Protein AF-A0A0E1NS25-F1 (afdb_monomer_lite)

InterPro domains:
  IPR006146 5'-Nucleotidase, conserved site [PS00785] (34-46)
  IPR029052 Metallo-dependent phosphatase-like [G3DSA:3.60.21.10] (26-85)
  IPR029052 Metallo-dependent phosphatase-like [SSF56300] (27-85)

Structure (mmCIF, N/CA/C/O backbone):
data_AF-A0A0E1NS25-F1
#
_entry.id   AF-A0A0E1NS25-F1
#
loop_
_atom_site.group_PDB
_atom_site.id
_atom_site.type_symbol
_atom_site.label_atom_id
_atom_site.label_alt_id
_atom_site.label_comp_id
_atom_site.label_asym_id
_atom_site.label_entity_id
_atom_site.label_seq_id
_atom_site.pdbx_PDB_ins_code
_atom_site.Cartn_x
_atom_site.Cartn_y
_atom_site.Cartn_z
_atom_site.occupancy
_atom_site.B_iso_or_equiv
_atom_site.auth_seq_id
_atom_site.auth_comp_id
_atom_site.auth_asym_id
_atom_site.auth_atom_id
_atom_site.pdbx_PDB_model_num
ATOM 1 N N . MET A 1 1 ? 57.702 -5.756 13.193 1.00 50.88 1 MET A N 1
ATOM 2 C CA . MET A 1 1 ? 57.432 -6.456 11.915 1.00 50.88 1 MET A CA 1
ATOM 3 C C . MET A 1 1 ? 57.554 -5.437 10.790 1.00 50.88 1 MET A C 1
ATOM 5 O O . MET A 1 1 ? 56.939 -4.386 10.900 1.00 50.88 1 MET A O 1
ATOM 9 N N . ARG A 1 2 ? 58.404 -5.675 9.781 1.00 53.84 2 ARG A N 1
ATOM 10 C CA . ARG A 1 2 ? 58.555 -4.788 8.613 1.00 53.84 2 ARG A CA 1
ATOM 11 C C . ARG A 1 2 ? 57.794 -5.422 7.453 1.00 53.84 2 ARG A C 1
ATOM 13 O O . ARG A 1 2 ? 58.237 -6.438 6.931 1.00 53.84 2 ARG A O 1
ATOM 20 N N . PHE A 1 3 ? 56.636 -4.875 7.105 1.00 57.72 3 PHE A N 1
ATOM 21 C CA . PHE A 1 3 ? 55.908 -5.310 5.915 1.00 57.72 3 PHE A CA 1
ATOM 22 C C . PHE A 1 3 ? 56.617 -4.756 4.673 1.00 57.72 3 PHE A C 1
ATOM 24 O O . PHE A 1 3 ? 57.012 -3.589 4.658 1.00 57.72 3 PHE A O 1
ATOM 31 N N . SER A 1 4 ? 56.834 -5.602 3.663 1.00 67.81 4 SER A N 1
ATOM 32 C CA . SER A 1 4 ? 57.411 -5.167 2.389 1.00 67.81 4 SER A CA 1
ATOM 33 C C . SER A 1 4 ? 56.381 -4.338 1.631 1.00 67.81 4 SER A C 1
ATOM 35 O O . SER A 1 4 ? 55.193 -4.656 1.649 1.00 67.81 4 SER A O 1
ATOM 37 N N . LEU A 1 5 ? 56.837 -3.306 0.917 1.00 67.75 5 LEU A N 1
ATOM 38 C CA . LEU A 1 5 ? 55.981 -2.426 0.117 1.00 67.75 5 LEU A CA 1
ATOM 39 C C . LEU A 1 5 ? 55.077 -3.226 -0.843 1.00 67.75 5 LEU A C 1
ATOM 41 O O . LEU A 1 5 ? 53.916 -2.887 -1.045 1.00 67.75 5 LEU A O 1
ATOM 45 N N . THR A 1 6 ? 55.590 -4.342 -1.364 1.00 69.25 6 THR A N 1
ATOM 46 C CA . THR A 1 6 ? 54.861 -5.261 -2.247 1.00 69.25 6 THR A CA 1
ATOM 47 C C . THR A 1 6 ? 53.701 -5.977 -1.554 1.00 69.25 6 THR A C 1
ATOM 49 O O . THR A 1 6 ? 52.638 -6.132 -2.150 1.00 69.25 6 THR A O 1
ATOM 52 N N . THR A 1 7 ? 53.866 -6.380 -0.291 1.00 70.62 7 THR A N 1
ATOM 53 C CA . THR A 1 7 ? 52.804 -7.036 0.487 1.00 70.62 7 THR A CA 1
ATOM 54 C C . THR A 1 7 ? 51.700 -6.046 0.847 1.00 70.62 7 THR A C 1
ATOM 56 O O . THR A 1 7 ? 50.522 -6.391 0.793 1.00 70.62 7 THR A O 1
ATOM 59 N N . THR A 1 8 ? 52.063 -4.797 1.146 1.00 73.50 8 THR A N 1
ATOM 60 C CA . THR A 1 8 ? 51.100 -3.738 1.471 1.00 73.50 8 THR A CA 1
ATOM 61 C C . THR A 1 8 ? 50.294 -3.295 0.246 1.00 73.50 8 THR A C 1
ATOM 63 O O . THR A 1 8 ? 49.081 -3.123 0.352 1.00 73.50 8 THR A O 1
ATOM 66 N N . LEU A 1 9 ? 50.926 -3.168 -0.932 1.00 73.69 9 LEU A N 1
ATOM 67 C CA . LEU A 1 9 ? 50.213 -2.854 -2.180 1.00 73.69 9 LEU A CA 1
ATOM 68 C C . LEU A 1 9 ? 49.252 -3.973 -2.596 1.00 73.69 9 LEU A C 1
ATOM 70 O O . LEU A 1 9 ? 48.128 -3.687 -3.004 1.00 73.69 9 LEU A O 1
ATOM 74 N N . GLY A 1 10 ? 49.673 -5.236 -2.469 1.00 78.56 10 GLY A N 1
ATOM 75 C CA . GLY A 1 10 ? 48.811 -6.381 -2.767 1.00 78.56 10 GLY A CA 1
ATOM 76 C C . GLY A 1 10 ? 47.573 -6.416 -1.869 1.00 78.56 10 GLY A C 1
ATOM 77 O O . GLY A 1 10 ? 46.457 -6.578 -2.360 1.00 78.56 10 GLY A O 1
ATOM 78 N N . ALA A 1 11 ? 47.752 -6.177 -0.566 1.00 78.00 11 ALA A N 1
ATOM 79 C CA . ALA A 1 11 ? 46.642 -6.094 0.381 1.00 78.00 11 ALA A CA 1
ATOM 80 C C . ALA A 1 11 ? 45.688 -4.928 0.062 1.00 78.00 11 ALA A C 1
ATOM 82 O O . ALA A 1 11 ? 44.470 -5.108 0.090 1.00 78.00 11 ALA A 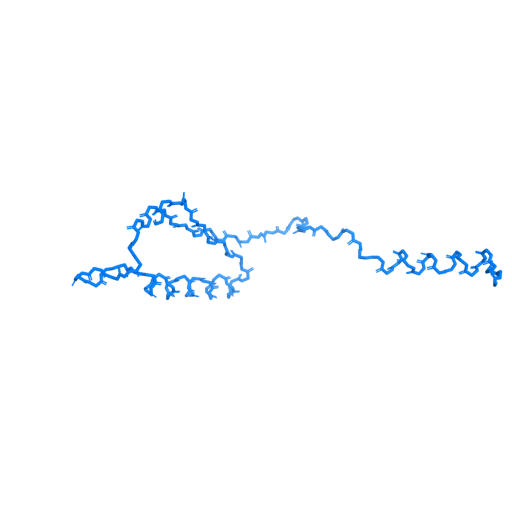O 1
ATOM 83 N N . LEU A 1 12 ? 46.213 -3.751 -0.299 1.00 79.44 12 LEU A N 1
ATOM 84 C CA . LEU A 1 12 ? 45.395 -2.592 -0.668 1.00 79.44 12 LEU A CA 1
ATOM 85 C C . LEU A 1 12 ? 44.581 -2.834 -1.951 1.00 79.44 12 LEU A C 1
ATOM 87 O O . LEU A 1 12 ? 43.401 -2.496 -1.987 1.00 79.44 12 LEU A O 1
ATOM 91 N N . ALA A 1 13 ? 45.172 -3.457 -2.975 1.00 80.19 13 ALA A N 1
ATOM 92 C CA . ALA A 1 13 ? 44.481 -3.759 -4.231 1.00 80.19 13 ALA A CA 1
ATOM 93 C C . ALA A 1 13 ? 43.319 -4.750 -4.039 1.00 80.19 13 ALA A C 1
ATOM 95 O O . ALA A 1 13 ? 42.230 -4.532 -4.569 1.00 80.19 13 ALA A O 1
ATOM 96 N N . VAL A 1 14 ? 43.517 -5.795 -3.226 1.00 80.56 14 VAL A N 1
ATOM 97 C CA . VAL A 1 14 ? 42.446 -6.738 -2.855 1.00 80.56 14 VAL A CA 1
ATOM 98 C C . VAL A 1 14 ? 41.351 -6.032 -2.052 1.00 80.56 14 VAL A C 1
ATOM 100 O O . VAL A 1 14 ? 40.168 -6.255 -2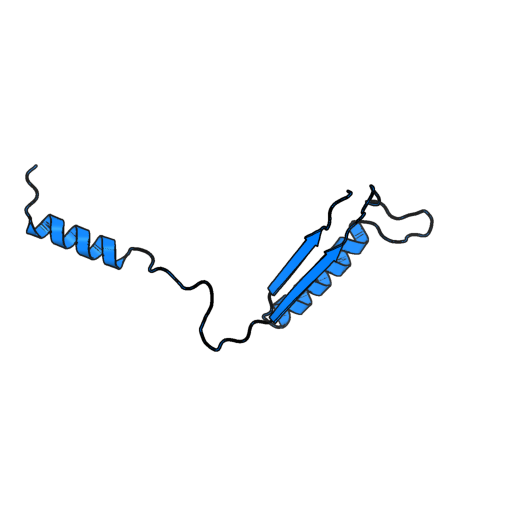.293 1.00 80.56 14 VAL A O 1
ATOM 103 N N . SER A 1 15 ? 41.733 -5.134 -1.142 1.00 74.81 15 SER A N 1
ATOM 104 C CA . SER A 1 15 ? 40.783 -4.365 -0.328 1.00 74.81 15 SER A CA 1
ATOM 105 C C . SER A 1 15 ? 39.917 -3.430 -1.179 1.00 74.81 15 SER A C 1
ATOM 107 O O . SER A 1 15 ? 38.723 -3.308 -0.929 1.00 74.81 15 SER A O 1
ATOM 109 N N . LEU A 1 16 ? 40.493 -2.804 -2.211 1.00 74.19 16 LEU A N 1
ATOM 110 C CA . LEU A 1 16 ? 39.765 -1.933 -3.139 1.00 74.19 16 LEU A CA 1
ATOM 111 C C . LEU A 1 16 ? 38.852 -2.717 -4.093 1.00 74.19 16 LEU A C 1
ATOM 113 O O . LEU A 1 16 ? 37.780 -2.23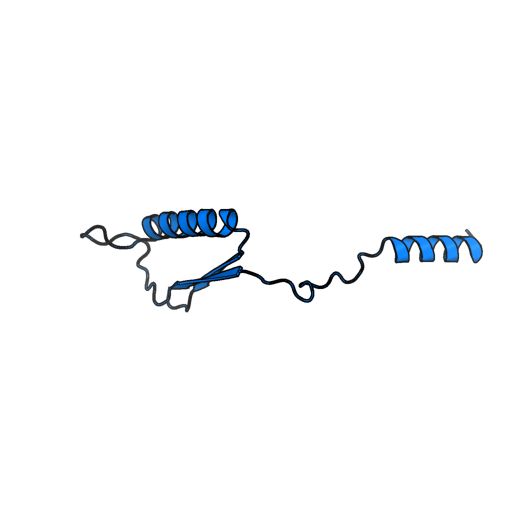3 -4.436 1.00 74.19 16 LEU A O 1
ATOM 117 N N . ALA A 1 17 ? 39.250 -3.926 -4.497 1.00 72.94 17 ALA A N 1
ATOM 118 C CA . ALA A 1 17 ? 38.435 -4.800 -5.344 1.00 72.94 17 ALA A CA 1
ATOM 119 C C . ALA A 1 17 ? 37.234 -5.415 -4.600 1.00 72.94 17 ALA A C 1
ATOM 121 O O . ALA A 1 17 ? 36.236 -5.762 -5.227 1.00 72.94 17 ALA A O 1
ATOM 122 N N . LEU A 1 18 ? 37.332 -5.547 -3.274 1.00 73.88 18 LEU A N 1
ATOM 123 C CA . LEU A 1 18 ? 36.251 -6.018 -2.401 1.00 73.88 18 LEU A CA 1
ATOM 124 C C . LEU A 1 18 ? 35.428 -4.874 -1.795 1.00 73.88 18 LEU A C 1
ATOM 126 O O . LEU A 1 18 ? 34.436 -5.134 -1.112 1.00 73.88 18 LEU A O 1
ATOM 130 N N . ALA A 1 19 ? 35.819 -3.618 -2.024 1.00 71.44 19 ALA A N 1
ATOM 131 C CA . ALA A 1 19 ? 35.003 -2.486 -1.626 1.00 71.44 19 ALA A CA 1
ATOM 132 C C . ALA A 1 19 ? 33.697 -2.534 -2.434 1.00 71.44 19 ALA A C 1
ATOM 134 O O . ALA A 1 19 ? 33.755 -2.650 -3.662 1.00 71.44 19 ALA A O 1
ATOM 135 N N . PRO A 1 20 ? 32.519 -2.464 -1.788 1.00 69.56 20 PRO A N 1
ATOM 136 C CA . PRO A 1 20 ? 31.267 -2.390 -2.518 1.00 69.56 20 PRO A CA 1
ATOM 137 C C . PRO A 1 20 ? 31.341 -1.158 -3.417 1.00 69.56 20 PRO A C 1
ATOM 139 O O . PRO A 1 20 ? 31.446 -0.029 -2.933 1.00 69.56 20 PRO A O 1
ATOM 142 N N . GLY A 1 21 ? 31.350 -1.383 -4.732 1.00 67.44 21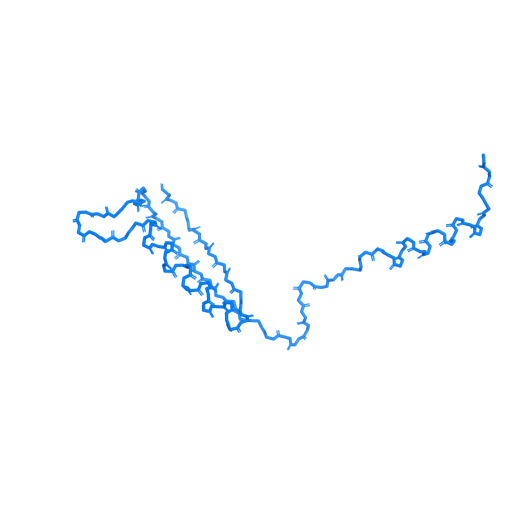 GLY A N 1
ATOM 143 C CA . GLY A 1 21 ? 31.244 -0.296 -5.692 1.00 67.44 21 GLY A CA 1
ATOM 144 C C . GLY A 1 21 ? 29.997 0.520 -5.369 1.00 67.44 21 GLY A C 1
ATOM 145 O O . GLY A 1 21 ? 29.016 -0.022 -4.854 1.00 67.44 21 GLY A O 1
ATOM 146 N N . TRP A 1 22 ? 30.030 1.823 -5.643 1.00 67.31 22 TRP A N 1
ATOM 147 C CA . TRP A 1 22 ? 28.839 2.660 -5.556 1.00 67.31 22 TRP A CA 1
ATOM 148 C C . TRP A 1 22 ? 27.789 2.125 -6.533 1.00 67.31 22 TRP A C 1
ATOM 150 O O . TRP A 1 22 ? 27.777 2.468 -7.714 1.00 67.31 22 TRP A O 1
ATOM 160 N N . ALA A 1 23 ? 26.941 1.219 -6.051 1.00 69.06 23 ALA A N 1
ATOM 161 C CA . ALA A 1 23 ? 25.801 0.735 -6.794 1.00 69.06 23 ALA A CA 1
ATOM 162 C C . ALA A 1 23 ? 24.857 1.923 -6.976 1.00 69.06 23 ALA A C 1
ATOM 164 O O . ALA A 1 23 ? 24.491 2.594 -6.008 1.00 69.06 23 ALA A O 1
ATOM 165 N N . SER A 1 24 ? 24.491 2.214 -8.223 1.00 73.62 24 SER A N 1
ATOM 166 C CA . SER A 1 24 ? 23.441 3.197 -8.471 1.00 73.62 24 SER A CA 1
ATOM 167 C C . SER A 1 24 ? 22.136 2.680 -7.876 1.00 73.62 24 SER A C 1
ATOM 169 O O . SER A 1 24 ? 21.778 1.521 -8.068 1.00 73.62 24 SER A O 1
ATOM 171 N N . ALA A 1 25 ? 21.418 3.548 -7.162 1.00 83.75 25 ALA A N 1
ATOM 172 C CA . ALA A 1 25 ? 20.114 3.226 -6.577 1.00 83.75 25 ALA A CA 1
ATOM 173 C C . ALA A 1 25 ? 19.019 2.977 -7.636 1.00 83.75 25 ALA A C 1
ATOM 175 O O . ALA A 1 25 ? 17.908 2.578 -7.298 1.00 83.75 25 ALA A O 1
ATOM 176 N N . TRP A 1 26 ? 19.324 3.239 -8.906 1.00 88.81 26 TRP A N 1
ATOM 177 C CA . TRP A 1 26 ? 18.435 3.095 -10.047 1.00 88.81 26 TRP A CA 1
ATOM 178 C C . TRP A 1 26 ? 19.232 2.655 -11.280 1.00 88.81 26 TRP A C 1
ATOM 180 O O . TRP A 1 26 ? 20.438 2.888 -11.384 1.00 88.81 26 TRP A O 1
ATOM 190 N N . GLU A 1 27 ? 18.544 2.016 -12.218 1.00 91.50 27 GLU A N 1
ATOM 191 C CA . GLU A 1 27 ? 19.097 1.531 -13.478 1.00 91.50 27 GLU A CA 1
ATOM 192 C C . GLU A 1 27 ? 18.618 2.423 -14.622 1.00 91.50 27 GLU A C 1
ATOM 194 O O . GLU A 1 27 ? 17.444 2.799 -14.693 1.00 91.50 27 GLU A O 1
ATOM 199 N N . LYS A 1 28 ? 19.531 2.764 -15.535 1.00 93.06 28 LYS A N 1
ATOM 200 C CA . LYS A 1 28 ? 19.199 3.560 -16.715 1.00 93.06 28 LYS A CA 1
ATOM 201 C C . LYS A 1 28 ? 18.185 2.823 -17.592 1.00 93.06 28 LYS A C 1
ATOM 203 O O . LYS A 1 28 ? 18.308 1.622 -17.795 1.00 93.06 28 LYS A O 1
ATOM 208 N N . ASP A 1 29 ? 17.207 3.567 -18.108 1.00 95.25 29 ASP A N 1
ATOM 209 C CA . ASP A 1 29 ? 16.162 3.091 -19.025 1.00 95.25 29 ASP A CA 1
ATOM 210 C C . ASP A 1 29 ? 15.242 1.998 -18.437 1.00 95.25 29 ASP A C 1
ATOM 212 O O . ASP A 1 29 ? 14.430 1.411 -19.152 1.00 95.25 29 ASP A O 1
ATOM 216 N N . LYS A 1 30 ? 15.310 1.756 -17.119 1.00 95.69 30 LYS A N 1
ATOM 217 C CA . LYS A 1 30 ? 14.382 0.879 -16.403 1.00 95.69 30 LYS A CA 1
ATOM 218 C C . LYS A 1 30 ? 13.146 1.656 -15.963 1.00 95.69 30 LYS A C 1
ATOM 220 O O . LYS A 1 30 ? 13.239 2.661 -15.260 1.00 95.69 30 LYS A O 1
ATOM 225 N N . THR A 1 31 ? 11.974 1.162 -16.345 1.00 96.88 31 THR A N 1
ATOM 226 C CA . THR A 1 31 ? 10.696 1.637 -15.809 1.00 96.88 31 THR A CA 1
ATOM 227 C C . THR A 1 31 ? 10.448 1.005 -14.443 1.00 96.88 31 THR A C 1
ATOM 229 O O . THR A 1 31 ? 10.609 -0.203 -14.275 1.00 96.88 31 THR A O 1
ATOM 232 N N . TYR A 1 32 ? 10.054 1.826 -13.471 1.00 96.38 32 TYR A N 1
ATOM 233 C CA . TYR A 1 32 ? 9.715 1.392 -12.121 1.00 96.38 32 TYR A CA 1
ATOM 234 C C . TYR A 1 32 ? 8.269 1.756 -11.813 1.00 96.38 32 TYR A C 1
ATOM 236 O O . TYR A 1 32 ? 7.886 2.919 -11.931 1.00 96.38 32 TYR A O 1
ATOM 244 N N . ASP A 1 33 ? 7.501 0.779 -11.346 1.00 97.94 33 ASP A N 1
ATOM 245 C CA . ASP A 1 33 ? 6.147 1.007 -10.860 1.00 97.94 33 ASP A CA 1
ATOM 246 C C . ASP A 1 33 ? 6.175 1.286 -9.356 1.00 97.94 33 ASP A C 1
ATOM 248 O O . ASP A 1 33 ? 6.571 0.436 -8.551 1.00 97.94 33 ASP A O 1
ATOM 252 N N . ILE A 1 34 ? 5.747 2.488 -8.970 1.00 98.06 34 ILE A N 1
ATOM 253 C CA . ILE A 1 34 ? 5.690 2.927 -7.574 1.00 98.06 34 ILE A CA 1
ATOM 254 C C . ILE A 1 34 ? 4.245 3.273 -7.230 1.00 98.06 34 ILE A C 1
ATOM 256 O O . ILE A 1 34 ? 3.630 4.137 -7.848 1.00 98.06 34 ILE A O 1
ATOM 260 N N . THR A 1 35 ? 3.711 2.609 -6.211 1.00 98.75 35 THR A N 1
ATOM 261 C CA . THR A 1 35 ? 2.411 2.918 -5.614 1.00 98.75 35 THR A CA 1
ATOM 262 C C . THR A 1 35 ? 2.621 3.723 -4.339 1.00 98.75 35 THR A C 1
ATOM 264 O O . THR A 1 35 ? 3.334 3.284 -3.436 1.00 98.75 35 THR A O 1
ATOM 267 N N . ILE A 1 36 ? 1.980 4.886 -4.244 1.00 98.56 36 ILE A N 1
ATOM 268 C CA . ILE A 1 36 ? 1.976 5.705 -3.030 1.00 98.56 36 ILE A CA 1
ATOM 269 C C . ILE A 1 36 ? 0.570 5.656 -2.439 1.00 98.56 36 ILE A C 1
ATOM 271 O O . ILE A 1 36 ? -0.380 6.137 -3.050 1.00 98.56 36 ILE A O 1
ATOM 275 N N . LEU A 1 37 ? 0.445 5.062 -1.254 1.00 98.69 37 LEU A N 1
ATOM 276 C CA . LEU A 1 37 ? -0.755 5.163 -0.429 1.00 98.69 37 LEU A CA 1
ATOM 277 C C . LEU A 1 37 ? -0.546 6.262 0.609 1.00 98.69 37 LEU A C 1
ATOM 279 O O . LEU A 1 37 ? 0.565 6.425 1.118 1.00 98.69 37 LEU A O 1
ATOM 283 N N . HIS A 1 38 ? -1.603 6.987 0.957 1.00 98.44 38 HIS A N 1
ATOM 284 C CA . HIS A 1 38 ? -1.525 7.984 2.014 1.00 98.44 38 HIS A CA 1
ATOM 285 C C . HIS A 1 38 ? -2.821 8.097 2.818 1.00 98.44 38 HIS A C 1
ATOM 287 O O . HIS A 1 38 ? -3.904 7.817 2.310 1.00 98.44 38 HIS A O 1
ATOM 293 N N . THR A 1 39 ? -2.685 8.540 4.067 1.00 98.19 39 THR A N 1
ATOM 294 C CA . THR A 1 39 ? -3.775 9.036 4.923 1.00 98.19 39 THR A CA 1
ATOM 295 C C . THR A 1 39 ? -3.332 10.313 5.632 1.00 98.19 39 THR A C 1
ATOM 297 O O . THR A 1 39 ? -2.152 10.648 5.619 1.00 98.19 39 THR A O 1
ATOM 300 N N . ASN A 1 40 ? -4.251 11.023 6.269 1.00 98.19 40 ASN A N 1
ATOM 301 C CA . ASN A 1 40 ? -4.012 12.222 7.074 1.00 98.19 40 ASN A CA 1
ATOM 302 C C . ASN A 1 40 ? -5.146 12.346 8.098 1.00 98.19 40 ASN A C 1
ATOM 304 O O . ASN A 1 40 ? -6.162 11.668 7.932 1.00 98.19 40 ASN A O 1
ATOM 308 N N . ASP A 1 41 ? -4.972 13.192 9.115 1.00 97.38 41 ASP A N 1
ATOM 309 C CA . ASP A 1 41 ? -6.048 13.572 10.040 1.00 97.38 41 ASP A CA 1
ATOM 310 C C . ASP A 1 41 ? -6.702 12.361 10.716 1.00 97.38 41 ASP A C 1
ATOM 312 O O . ASP A 1 41 ? -7.923 12.202 10.746 1.00 97.38 41 ASP A O 1
ATOM 316 N N . HIS A 1 42 ? -5.870 11.459 11.234 1.00 96.44 42 HIS A N 1
ATOM 317 C CA . HIS A 1 42 ? -6.353 10.262 11.905 1.00 96.44 42 HIS A CA 1
ATOM 318 C C . HIS A 1 42 ? -7.061 10.592 13.231 1.00 96.44 42 HIS A C 1
ATOM 320 O O . HIS A 1 42 ? -7.983 9.863 13.584 1.00 96.44 42 HIS A O 1
ATOM 326 N N . HIS A 1 43 ? -6.677 11.664 13.941 1.00 96.81 43 HIS A N 1
ATOM 327 C CA . HIS A 1 43 ? -7.359 12.205 15.137 1.00 96.81 43 HIS A CA 1
ATOM 328 C C . HIS A 1 43 ? -7.877 11.137 16.125 1.00 96.81 43 HIS A C 1
ATOM 330 O O . HIS A 1 43 ? -9.002 11.194 16.619 1.00 96.81 43 HIS A O 1
ATOM 336 N N . GLY A 1 44 ? -7.067 10.116 16.404 1.00 96.38 44 GLY A N 1
ATOM 337 C CA . GLY A 1 44 ? -7.391 9.037 17.334 1.00 96.38 44 GLY A CA 1
ATOM 338 C C . GLY A 1 44 ? -8.396 7.987 16.840 1.00 96.38 44 GLY A C 1
ATOM 339 O O . GLY A 1 44 ? -8.776 7.125 17.632 1.00 96.38 44 GLY A O 1
ATOM 340 N N . HIS A 1 45 ? -8.793 7.974 15.562 1.00 96.88 45 HIS A N 1
ATOM 341 C CA . HIS A 1 45 ? -9.732 7.001 14.973 1.00 96.88 45 HIS A CA 1
ATOM 342 C C . HIS A 1 45 ? -9.124 5.599 14.747 1.00 96.88 45 HIS A C 1
ATOM 344 O O . HIS A 1 45 ? -9.288 4.973 13.696 1.00 96.88 45 HIS A O 1
ATOM 350 N N . PHE A 1 46 ? -8.425 5.068 15.758 1.00 97.12 46 PHE A N 1
ATOM 351 C CA . PHE A 1 46 ? -7.777 3.761 15.652 1.00 97.12 46 PHE A CA 1
ATOM 352 C C . PHE A 1 46 ? -8.773 2.596 15.700 1.00 97.12 46 PHE A C 1
ATOM 354 O O . PHE A 1 46 ? -8.497 1.523 15.154 1.00 97.12 46 PHE A O 1
ATOM 361 N N . TRP A 1 47 ? -9.924 2.808 16.343 1.00 98.19 47 TRP A N 1
ATOM 362 C CA . TRP A 1 47 ? -11.027 1.856 16.436 1.00 98.19 47 TRP A CA 1
ATOM 363 C C . TRP A 1 47 ? -12.131 2.203 15.439 1.00 98.19 47 TRP A C 1
ATOM 365 O O . TRP A 1 47 ? -12.281 3.359 15.049 1.00 98.19 47 TRP A O 1
ATOM 375 N N . GLN A 1 48 ? -12.910 1.199 15.047 1.00 97.62 48 GLN A N 1
ATOM 376 C CA . GLN A 1 48 ? -14.112 1.426 14.250 1.00 97.62 48 GLN A CA 1
ATOM 377 C C . GLN A 1 48 ? -15.151 2.239 15.037 1.00 97.62 48 GLN A C 1
ATOM 379 O O . GLN A 1 48 ? -15.209 2.134 16.266 1.00 97.62 48 GLN A O 1
ATOM 384 N N . ASN A 1 49 ? -15.998 3.016 14.363 1.00 97.12 49 ASN A N 1
ATOM 385 C CA . ASN A 1 49 ? -17.150 3.625 15.040 1.00 97.12 49 ASN A CA 1
ATOM 386 C C . ASN A 1 49 ? -18.261 2.617 15.341 1.00 97.12 49 ASN A C 1
ATOM 388 O O . ASN A 1 49 ? -18.178 1.430 15.031 1.00 97.12 49 ASN A O 1
ATOM 392 N N . GLU A 1 50 ? -19.340 3.127 15.929 1.00 97.38 50 GLU A N 1
ATOM 393 C CA . GLU A 1 50 ? -20.560 2.380 16.235 1.00 97.38 50 GLU A CA 1
ATOM 394 C C . GLU A 1 50 ? -21.207 1.734 14.998 1.00 97.38 50 GLU A C 1
ATOM 396 O O . GLU A 1 50 ? -21.919 0.742 15.130 1.00 97.38 50 GLU A O 1
ATOM 401 N N . GLN A 1 51 ? -20.938 2.257 13.797 1.00 98.06 51 GLN A N 1
ATOM 402 C CA . GLN A 1 51 ? -21.433 1.727 12.523 1.00 98.06 51 GLN A CA 1
ATOM 403 C C . GLN A 1 51 ? -20.480 0.693 11.895 1.00 98.06 51 GLN A C 1
ATOM 405 O O . GLN A 1 51 ? -20.814 0.104 10.868 1.00 98.06 51 GLN A O 1
ATOM 410 N N . GLY A 1 52 ? -19.319 0.435 12.510 1.00 97.00 52 GLY A N 1
ATOM 411 C CA . GLY A 1 52 ? -18.309 -0.495 11.998 1.00 97.00 52 GLY A CA 1
ATOM 412 C C . GLY A 1 52 ? -17.454 0.074 10.861 1.00 97.00 52 GLY A C 1
ATOM 413 O O . GLY A 1 52 ? -16.857 -0.685 10.100 1.00 97.00 52 GLY A O 1
ATOM 414 N N . GLU A 1 53 ? -17.408 1.395 10.713 1.00 97.06 53 GLU A N 1
ATOM 415 C CA . GLU A 1 53 ? -16.600 2.070 9.699 1.00 97.06 53 GLU A CA 1
ATOM 416 C C . GLU A 1 53 ? -15.152 2.244 10.178 1.00 97.06 53 GLU A C 1
ATOM 418 O O . GLU A 1 53 ? -14.898 2.323 11.378 1.00 97.06 53 GLU A O 1
ATOM 423 N N . TYR A 1 54 ? -14.212 2.354 9.230 1.00 95.38 54 TYR A N 1
ATOM 424 C CA . TYR A 1 54 ? -12.786 2.652 9.452 1.00 95.38 54 TYR A CA 1
ATOM 425 C C . TYR A 1 54 ? -12.069 1.748 10.482 1.00 95.38 54 TYR A C 1
ATOM 427 O O . TYR A 1 54 ? -12.306 0.543 10.544 1.00 95.38 54 TYR A O 1
ATOM 435 N N . GLY A 1 55 ? -11.086 2.298 11.201 1.00 97.62 55 GLY A N 1
ATOM 436 C CA . GLY A 1 55 ? -10.232 1.588 12.147 1.00 97.62 55 GLY A CA 1
ATOM 437 C C . GLY A 1 55 ? -8.973 0.997 11.507 1.00 97.62 55 GLY A C 1
ATOM 438 O O . GLY A 1 55 ? -8.958 0.534 10.360 1.00 97.62 55 GLY A O 1
ATOM 439 N N . LEU A 1 56 ? -7.888 0.965 12.286 1.00 98.25 56 LEU A N 1
ATOM 440 C CA . LEU A 1 56 ? -6.581 0.500 11.804 1.00 98.25 56 LEU A CA 1
ATOM 441 C C . LEU A 1 56 ? -6.575 -0.996 11.457 1.00 98.25 56 LEU A C 1
ATOM 443 O O . LEU A 1 56 ? -5.765 -1.430 10.641 1.00 98.25 56 LEU A O 1
ATOM 447 N N . ALA A 1 57 ? -7.491 -1.789 12.022 1.00 98.31 57 ALA A N 1
ATOM 448 C CA . ALA A 1 57 ? -7.641 -3.204 11.678 1.00 98.31 57 ALA A CA 1
ATOM 449 C C . ALA A 1 57 ? -8.131 -3.396 10.229 1.00 98.31 57 ALA A C 1
ATOM 451 O O . ALA A 1 57 ? -7.545 -4.171 9.464 1.00 98.31 57 ALA A O 1
ATOM 452 N N . ALA A 1 58 ? -9.167 -2.652 9.826 1.00 98.19 58 ALA A N 1
ATOM 453 C CA . ALA A 1 58 ? -9.651 -2.657 8.449 1.00 98.19 58 ALA A CA 1
ATOM 454 C C . ALA A 1 58 ? -8.597 -2.061 7.503 1.00 98.19 58 ALA A C 1
ATOM 456 O O . ALA A 1 58 ? -8.277 -2.660 6.473 1.00 98.19 58 ALA A O 1
ATOM 457 N N . GLN A 1 59 ? -7.972 -0.945 7.902 1.00 98.44 59 GLN A N 1
ATOM 458 C CA . GLN A 1 59 ? -6.898 -0.318 7.130 1.00 98.44 59 GLN A CA 1
ATOM 459 C C . GLN A 1 59 ? -5.730 -1.284 6.880 1.00 98.44 59 GLN A C 1
ATOM 461 O O . GLN A 1 59 ? -5.249 -1.385 5.752 1.00 98.44 59 GLN A O 1
ATOM 466 N N . LYS A 1 60 ? -5.291 -2.029 7.901 1.00 98.62 60 LYS A N 1
ATOM 467 C CA . LYS A 1 60 ? -4.219 -3.027 7.787 1.00 98.62 60 LYS A CA 1
ATOM 468 C C . LYS A 1 60 ? -4.549 -4.095 6.748 1.00 98.62 60 LYS A C 1
ATOM 470 O O . LYS A 1 60 ? -3.690 -4.423 5.934 1.00 98.62 60 LYS A O 1
ATOM 475 N N . THR A 1 61 ? -5.782 -4.596 6.751 1.00 98.69 61 THR A N 1
ATOM 4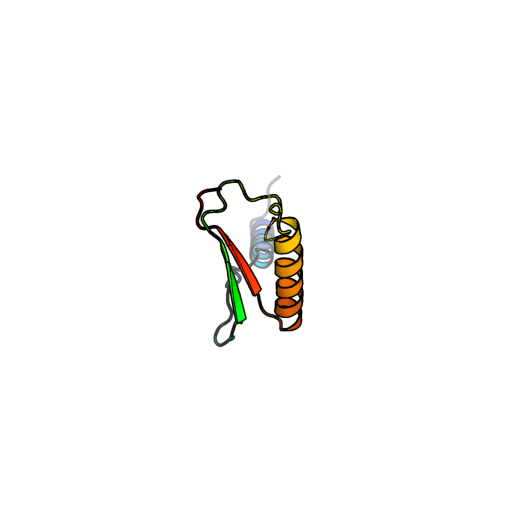76 C CA . THR A 1 61 ? -6.234 -5.613 5.790 1.00 98.69 61 THR A CA 1
ATOM 477 C C . THR A 1 61 ? -6.122 -5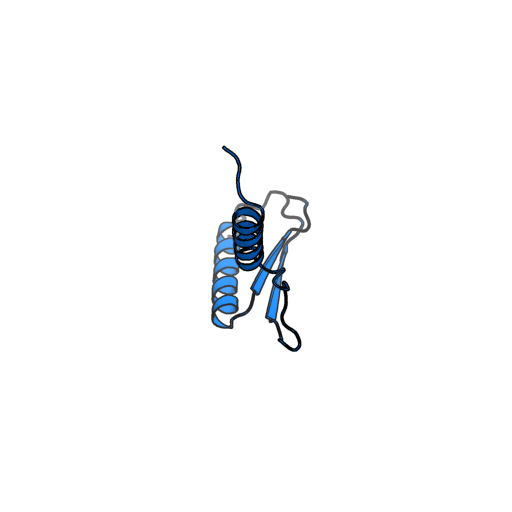.094 4.358 1.00 98.69 61 THR A C 1
ATOM 479 O O . THR A 1 61 ? -5.449 -5.708 3.530 1.00 98.69 61 THR A O 1
ATOM 482 N N . VAL A 1 62 ? -6.673 -3.906 4.092 1.00 98.50 62 VAL A N 1
ATOM 483 C CA . VAL A 1 62 ? -6.633 -3.283 2.760 1.00 98.50 62 VAL A CA 1
ATOM 484 C C . VAL A 1 62 ? -5.198 -2.966 2.327 1.00 98.50 62 VAL A C 1
ATOM 486 O O . VAL A 1 62 ? -4.797 -3.285 1.208 1.00 98.50 62 VAL A O 1
ATOM 489 N N . VAL A 1 63 ? -4.381 -2.382 3.211 1.00 98.75 63 VAL A N 1
ATOM 490 C CA . VAL A 1 63 ? -2.975 -2.064 2.908 1.00 98.75 63 VAL A CA 1
ATOM 491 C C . VAL A 1 63 ? -2.179 -3.330 2.586 1.00 98.75 63 VAL A C 1
ATOM 493 O O . VAL A 1 63 ? -1.369 -3.318 1.659 1.00 98.75 63 VAL A O 1
ATOM 496 N N . ASP A 1 64 ? -2.401 -4.426 3.309 1.00 98.81 64 ASP A N 1
ATOM 497 C CA . ASP A 1 64 ? -1.710 -5.691 3.054 1.00 98.81 64 ASP A CA 1
ATOM 498 C C . ASP A 1 64 ? -2.121 -6.331 1.732 1.00 98.81 64 ASP A C 1
ATOM 500 O O . ASP A 1 64 ? -1.270 -6.862 1.014 1.00 98.81 64 ASP A O 1
ATOM 504 N N . GLU A 1 65 ? -3.404 -6.270 1.384 1.00 98.81 65 GLU A N 1
ATOM 505 C CA . GLU A 1 65 ? -3.890 -6.724 0.083 1.00 98.81 65 GLU A CA 1
ATOM 506 C C . GLU A 1 65 ? -3.251 -5.930 -1.056 1.00 98.81 65 GLU A C 1
ATOM 508 O O . GLU A 1 65 ? -2.728 -6.528 -1.999 1.00 98.81 65 GLU A O 1
ATOM 513 N N . ILE A 1 66 ? -3.198 -4.600 -0.943 1.00 98.75 66 ILE A N 1
ATOM 514 C CA . ILE A 1 66 ? -2.553 -3.755 -1.954 1.00 98.75 66 ILE A CA 1
ATOM 515 C C . ILE A 1 66 ? -1.052 -4.059 -2.026 1.00 98.75 66 ILE A C 1
ATOM 517 O O . ILE A 1 66 ? -0.516 -4.216 -3.122 1.00 98.75 66 ILE A O 1
ATOM 521 N N . ARG A 1 67 ? -0.362 -4.223 -0.887 1.00 98.75 67 ARG A N 1
ATOM 522 C CA . ARG A 1 67 ? 1.058 -4.623 -0.870 1.00 98.75 67 ARG A CA 1
ATOM 523 C C . ARG A 1 67 ? 1.283 -5.938 -1.610 1.00 98.75 67 ARG A C 1
ATOM 525 O O . ARG A 1 67 ? 2.213 -6.016 -2.411 1.00 98.75 67 ARG A O 1
ATOM 532 N N . LYS A 1 68 ? 0.431 -6.946 -1.389 1.00 98.75 68 LYS A N 1
ATOM 533 C CA . LYS A 1 68 ? 0.498 -8.230 -2.110 1.00 98.75 68 LYS A CA 1
ATOM 534 C C . LYS A 1 68 ? 0.302 -8.037 -3.614 1.00 98.75 68 LYS A C 1
ATOM 536 O O . LYS A 1 68 ? 1.068 -8.595 -4.393 1.00 98.75 68 LYS A O 1
ATOM 541 N N . GLN A 1 69 ? -0.677 -7.230 -4.025 1.00 98.69 69 GLN A N 1
ATOM 542 C CA . GLN A 1 69 ? -0.946 -6.954 -5.441 1.00 98.69 69 GLN A CA 1
ATOM 543 C C . GLN A 1 69 ? 0.206 -6.205 -6.124 1.00 98.69 69 GLN A C 1
ATOM 545 O O . GLN A 1 69 ? 0.580 -6.550 -7.244 1.00 98.69 69 GLN A O 1
ATOM 550 N N . VAL A 1 70 ? 0.780 -5.201 -5.458 1.00 98.69 70 VAL A N 1
ATOM 551 C CA . VAL A 1 70 ? 1.924 -4.434 -5.972 1.00 98.69 70 VAL A CA 1
ATOM 552 C C . VAL A 1 70 ? 3.161 -5.324 -6.087 1.00 98.69 70 VAL A C 1
ATOM 554 O O . VAL A 1 70 ? 3.795 -5.344 -7.140 1.00 98.69 70 VAL A O 1
ATOM 557 N N . ALA A 1 71 ? 3.451 -6.131 -5.061 1.00 98.19 71 ALA A N 1
ATOM 558 C CA . ALA A 1 71 ? 4.563 -7.078 -5.087 1.00 98.19 71 ALA A CA 1
ATOM 559 C C . ALA A 1 71 ? 4.400 -8.137 -6.191 1.00 98.19 71 ALA A C 1
ATOM 561 O O . ALA A 1 71 ? 5.359 -8.434 -6.900 1.00 98.19 71 ALA A O 1
ATOM 562 N N . ALA A 1 72 ? 3.184 -8.658 -6.398 1.00 98.44 72 ALA A N 1
ATOM 563 C CA . ALA A 1 72 ? 2.892 -9.615 -7.467 1.00 98.44 72 ALA A CA 1
ATOM 564 C C . ALA A 1 72 ? 3.122 -9.039 -8.878 1.00 98.44 72 ALA A C 1
ATOM 566 O O . ALA A 1 72 ? 3.382 -9.795 -9.811 1.00 98.44 72 ALA A O 1
ATOM 567 N N . LYS A 1 73 ? 3.055 -7.711 -9.032 1.00 98.19 73 LYS A N 1
ATOM 568 C CA . LYS A 1 73 ? 3.355 -6.993 -10.282 1.00 98.19 73 LYS A CA 1
ATOM 569 C C . LYS A 1 73 ? 4.820 -6.548 -10.394 1.00 98.19 73 LYS A C 1
ATOM 571 O O . LYS A 1 73 ? 5.181 -5.935 -11.389 1.00 98.19 73 LYS A O 1
ATOM 576 N N . GLY A 1 74 ? 5.658 -6.831 -9.393 1.00 97.69 74 GLY A N 1
ATOM 577 C CA . GLY A 1 74 ? 7.053 -6.378 -9.350 1.00 97.69 74 GLY A CA 1
ATOM 578 C C . GLY A 1 74 ? 7.231 -4.891 -9.012 1.00 97.69 74 GLY A C 1
ATOM 579 O O . GLY A 1 74 ? 8.329 -4.361 -9.173 1.00 97.69 74 GLY A O 1
ATOM 580 N N . GLY A 1 75 ? 6.175 -4.217 -8.546 1.00 97.75 75 GLY A N 1
ATOM 581 C CA . GLY A 1 75 ? 6.220 -2.813 -8.147 1.00 97.75 75 GLY A CA 1
ATOM 582 C C . GLY A 1 75 ? 6.671 -2.610 -6.698 1.00 97.75 75 GLY A C 1
ATOM 583 O O . GLY A 1 75 ? 6.796 -3.551 -5.912 1.00 97.75 75 GLY A O 1
ATOM 584 N N . SER A 1 76 ? 6.871 -1.347 -6.327 1.00 98.12 76 SER A N 1
ATOM 585 C CA . SER A 1 76 ? 7.163 -0.915 -4.954 1.00 98.12 76 SER A CA 1
ATOM 586 C C . SER A 1 76 ? 5.989 -0.142 -4.356 1.00 98.12 76 SER A C 1
ATOM 588 O O . SER A 1 76 ? 5.295 0.580 -5.068 1.00 98.12 76 SER A O 1
ATOM 590 N N . LEU A 1 77 ? 5.774 -0.257 -3.041 1.00 98.62 77 LEU A N 1
ATOM 591 C CA . LEU A 1 77 ? 4.747 0.504 -2.325 1.00 98.62 77 LEU A CA 1
ATOM 592 C C . LEU A 1 77 ? 5.340 1.308 -1.172 1.00 98.62 77 LEU A C 1
ATOM 594 O O . LEU A 1 77 ? 6.003 0.748 -0.295 1.00 98.62 77 LEU A O 1
ATOM 598 N N . LEU A 1 78 ? 4.994 2.593 -1.126 1.00 98.62 78 LEU A N 1
ATOM 599 C CA . LEU A 1 78 ? 5.233 3.481 0.005 1.00 98.62 78 LEU A CA 1
ATOM 600 C C . LEU A 1 78 ? 3.888 3.886 0.623 1.00 98.62 78 LEU A C 1
ATOM 602 O O . LEU A 1 78 ? 2.965 4.260 -0.094 1.00 98.62 78 LEU A O 1
ATOM 606 N N . LEU A 1 79 ? 3.771 3.785 1.947 1.00 98.50 79 LEU A N 1
ATOM 607 C CA . LEU A 1 79 ? 2.617 4.279 2.701 1.00 98.50 79 LEU A CA 1
ATOM 608 C C . LEU A 1 79 ? 3.069 5.489 3.514 1.00 98.50 79 LEU A C 1
ATOM 610 O O . LEU A 1 79 ? 4.011 5.368 4.297 1.00 98.50 79 LEU A O 1
ATOM 614 N N . LEU A 1 80 ? 2.407 6.625 3.321 1.00 98.62 80 LEU A N 1
ATOM 615 C CA . LEU A 1 80 ? 2.706 7.888 3.989 1.00 98.62 80 LEU A CA 1
ATOM 616 C C . LEU A 1 80 ? 1.541 8.317 4.886 1.00 98.62 80 LEU A C 1
ATOM 618 O O . LEU A 1 80 ? 0.384 8.011 4.609 1.00 98.62 80 LEU A O 1
ATOM 622 N N . SER A 1 81 ? 1.848 9.058 5.946 1.00 98.06 81 SER A N 1
ATOM 623 C CA . SER A 1 81 ? 0.846 9.775 6.733 1.00 98.06 81 SER A CA 1
ATOM 624 C C . SER A 1 81 ? 1.129 11.270 6.683 1.00 98.06 81 SER A C 1
ATOM 626 O O . SER A 1 81 ? 2.285 11.678 6.801 1.00 98.06 81 SER A O 1
ATOM 628 N N . GLY A 1 82 ? 0.081 12.071 6.503 1.00 98.19 82 GLY A N 1
ATOM 629 C CA . GLY A 1 82 ? 0.139 13.531 6.507 1.00 98.19 82 GLY A CA 1
ATOM 630 C C . GLY A 1 82 ? 0.250 14.158 7.900 1.00 98.19 82 GLY A C 1
ATOM 631 O O . GLY A 1 82 ? 0.502 15.354 7.982 1.00 98.19 82 GLY A O 1
ATOM 632 N N . GLY A 1 83 ? 0.106 13.378 8.977 1.00 96.31 83 GLY A N 1
ATOM 633 C CA . GLY A 1 83 ? 0.095 13.885 10.355 1.00 96.31 83 GLY A CA 1
ATOM 634 C C . GLY A 1 83 ? -1.312 14.005 10.949 1.00 96.31 83 GLY A C 1
ATOM 635 O O . GLY A 1 83 ? -2.257 13.448 10.393 1.00 96.31 83 GLY A O 1
ATOM 636 N N . ASP A 1 84 ? -1.409 14.691 12.094 1.00 95.38 84 ASP A N 1
ATOM 637 C CA . ASP A 1 84 ? -2.612 14.830 12.935 1.00 95.38 84 ASP A CA 1
ATOM 638 C C . ASP A 1 84 ? -3.199 13.483 13.401 1.00 95.38 84 ASP A C 1
ATOM 640 O O . ASP A 1 84 ? -4.274 13.054 12.982 1.00 95.38 84 ASP A O 1
ATOM 644 N N . TYR A 1 85 ? -2.432 12.774 14.241 1.00 83.75 85 TYR A N 1
ATOM 645 C CA . TYR A 1 85 ? -2.735 11.414 14.713 1.00 83.75 85 TYR A CA 1
ATOM 646 C C . TYR A 1 85 ? -3.660 11.314 15.916 1.00 83.75 85 TYR A C 1
ATOM 648 O O . TYR A 1 85 ? -3.547 12.147 16.839 1.00 83.75 85 TYR A O 1
#

Foldseek 3Di:
DDDDPVNVVVVVVVVVVPPPPPDPPDDPPDDAAEAEAEEEQCQVVQDADPVRDDHVVVVVVVVVVVCVVQVVVVHYYDYYYPDND

Organism: Yersinia pestis bv. Antiqua (strain Antiqua) (NCBI:txid360102)

Secondary structure (DSSP, 8-state):
----HHHHHHHHHHHHHSS-----SS-TT----EEEEEE---TT--S--TT----HHHHHHHHHHHHHHHHHTT-EEEEEE-S--

pLDDT: mean 89.58, std 12.76, range [50.88, 98.81]

Radius of gyration: 24.92 Å; chains: 1; bounding box: 80×24×36 Å

Sequence (85 aa):
MRFSLTTTLGALAVSLALAPGWASAWEKDKTYDITILHTNDHHGHFWQNEQGEYGLAAQKTVVDEIRKQVAAKGGSLLLLSGGDY